Protein AF-A0A496XET2-F1 (afdb_monomer_lite)

Foldseek 3Di:
DDDDPVVVLVVLLVVLVVVVDPQQLCLQVVQQVFWADPVDLVHGDDCVVNVVLSVVSRDPDPDDDDDDDPPSCVVLSVLSSVLSVLLNDPEFEEEEEDAAQVVQLCCCVSRNVNGQVSGPSSVVQWDPVQDHSQWTGGPNYIYGGFHQPDPCRLPPAAGCYYHYPPVVNHDPVSVVSNVVSDD

Radius of gyration: 16.08 Å; chains: 1; bounding box: 37×37×55 Å

Secondary structure (DSSP, 8-state):
----HHHHHHHHHHHHHHT----GGGHHHHHHHH-B-SS-TTSBP--TT-TTHHHHHH---S-------TTSSHHHHHHHHHHHHHHH-SS-EEEEEES-HHHHHHHIIIIIHHHHHH-HHHHHHB-TTT--SSEEEETTEEEEEEETTSTT-S-SS-BSEEEE-SGGGS-HHHHHHHHTTB-

Sequence (183 aa):
MSIHRSHRNYLDRIATQASNVFDLRQIPKWLERNTKNPMDPDQKWNFKGHEYQREILADMSDEVVAQKCSQVGASELWIRLILAMLALSKSMTAIYVLPTSGFARKFSKARIDPVITQSHLLSDLINKDVDSSELKQLGNNFLYIAGSYGQNAAISVPANALFQDEVDFCNQTTLTTFNSRLG

Structure (mmCIF, N/CA/C/O backbone):
data_AF-A0A496XET2-F1
#
_entry.id   AF-A0A496XET2-F1
#
loop_
_atom_site.group_PDB
_atom_site.id
_atom_site.type_symbol
_atom_site.label_atom_id
_atom_site.label_alt_id
_atom_site.label_comp_id
_atom_site.label_asym_id
_atom_site.label_entity_id
_atom_site.label_seq_id
_atom_site.pdbx_PDB_ins_code
_atom_site.Cartn_x
_atom_site.Cartn_y
_atom_site.Cartn_z
_atom_site.occupancy
_atom_site.B_iso_or_equiv
_atom_site.auth_seq_id
_atom_site.auth_comp_id
_atom_site.auth_asym_id
_atom_site.auth_atom_id
_atom_site.pdbx_PDB_model_num
ATOM 1 N N . MET A 1 1 ? 6.050 5.655 -35.050 1.00 38.97 1 MET A N 1
ATOM 2 C CA . MET A 1 1 ? 5.587 6.824 -34.267 1.00 38.97 1 MET A CA 1
ATOM 3 C C . MET A 1 1 ? 5.596 6.456 -32.786 1.00 38.97 1 MET A C 1
ATOM 5 O O . MET A 1 1 ? 4.746 5.691 -32.346 1.00 38.97 1 MET A O 1
ATOM 9 N N . SER A 1 2 ? 6.622 6.881 -32.042 1.00 42.72 2 SER A N 1
ATOM 10 C CA . SER A 1 2 ? 6.746 6.574 -30.610 1.00 42.72 2 SER A CA 1
ATOM 11 C C . SER A 1 2 ? 5.856 7.530 -29.823 1.00 42.72 2 SER A C 1
ATOM 13 O O . SER A 1 2 ? 6.175 8.707 -29.685 1.00 42.72 2 SER A O 1
ATOM 15 N N . ILE A 1 3 ? 4.702 7.050 -29.362 1.00 49.88 3 ILE A N 1
ATOM 16 C CA . ILE A 1 3 ? 3.868 7.804 -28.425 1.00 49.88 3 ILE A CA 1
ATOM 17 C C . ILE A 1 3 ? 4.683 7.956 -27.135 1.00 49.88 3 ILE A C 1
ATOM 19 O O . ILE A 1 3 ? 5.062 6.954 -26.526 1.00 49.88 3 ILE A O 1
ATOM 23 N N . HIS A 1 4 ? 4.967 9.201 -26.746 1.00 60.88 4 HIS A N 1
ATOM 24 C CA . HIS A 1 4 ? 5.665 9.540 -25.506 1.00 60.88 4 HIS A CA 1
ATOM 25 C C . HIS A 1 4 ? 5.019 8.808 -24.313 1.00 60.88 4 HIS A C 1
ATOM 27 O O . HIS A 1 4 ? 3.794 8.745 -24.206 1.00 60.88 4 HIS A O 1
ATOM 33 N N . ARG A 1 5 ? 5.834 8.213 -23.433 1.00 56.66 5 ARG A N 1
ATOM 34 C CA . ARG A 1 5 ? 5.400 7.248 -22.398 1.00 56.66 5 ARG A CA 1
ATOM 35 C C . ARG A 1 5 ? 4.307 7.801 -21.469 1.00 56.66 5 ARG A C 1
ATOM 37 O O . ARG A 1 5 ? 3.409 7.057 -21.088 1.00 56.66 5 ARG A O 1
ATOM 44 N N . SER A 1 6 ? 4.340 9.106 -21.191 1.00 56.25 6 SER A N 1
ATOM 45 C CA . SER A 1 6 ? 3.313 9.823 -20.420 1.00 56.25 6 SER A CA 1
ATOM 46 C C . SER A 1 6 ? 1.925 9.779 -21.073 1.00 56.25 6 SER A C 1
ATOM 48 O O . SER A 1 6 ? 0.934 9.530 -20.391 1.00 56.25 6 SER A O 1
ATOM 50 N N . HIS A 1 7 ? 1.840 9.935 -22.398 1.00 60.91 7 HIS A N 1
ATOM 51 C CA . HIS A 1 7 ? 0.570 9.890 -23.125 1.00 60.91 7 HIS A CA 1
ATOM 52 C C . HIS A 1 7 ? -0.047 8.489 -23.112 1.00 60.91 7 HIS A C 1
ATOM 54 O O . HIS A 1 7 ? -1.263 8.362 -23.054 1.00 60.91 7 HIS A O 1
ATOM 60 N N . ARG A 1 8 ? 0.765 7.424 -23.106 1.00 65.00 8 ARG A N 1
ATOM 61 C CA . ARG A 1 8 ? 0.248 6.047 -23.008 1.00 65.00 8 ARG A CA 1
ATOM 62 C C . ARG A 1 8 ? -0.352 5.738 -21.643 1.00 65.00 8 ARG A C 1
ATOM 64 O O . ARG A 1 8 ? -1.435 5.178 -21.597 1.00 65.00 8 ARG A O 1
ATOM 71 N N . ASN A 1 9 ? 0.298 6.151 -20.558 1.00 66.25 9 ASN A N 1
ATOM 72 C CA . ASN A 1 9 ? -0.234 5.948 -19.206 1.00 66.25 9 ASN A CA 1
ATOM 73 C C . ASN A 1 9 ? -1.577 6.669 -19.014 1.00 66.25 9 ASN A C 1
ATOM 75 O O . ASN A 1 9 ? -2.497 6.135 -18.401 1.00 66.25 9 ASN A O 1
ATOM 79 N N . TYR A 1 10 ? -1.700 7.869 -19.586 1.00 67.19 10 TYR A N 1
ATOM 80 C CA . TYR A 1 10 ? -2.959 8.606 -19.621 1.00 67.19 10 TYR A CA 1
ATOM 81 C C . TYR A 1 10 ? -4.043 7.866 -20.421 1.00 67.19 10 TYR A C 1
ATOM 83 O O . TYR A 1 10 ? -5.171 7.748 -19.949 1.00 67.19 10 TYR A O 1
ATOM 91 N N . LEU A 1 11 ? -3.699 7.313 -21.591 1.00 71.12 11 LEU A N 1
ATOM 92 C CA . LEU A 1 11 ? -4.624 6.522 -22.410 1.00 71.12 11 LEU A CA 1
ATOM 93 C C . LEU A 1 11 ? -5.040 5.208 -21.739 1.00 71.12 11 LEU A C 1
ATOM 95 O O . LEU A 1 11 ? -6.218 4.881 -21.791 1.00 71.12 11 LEU A O 1
ATOM 99 N N . ASP A 1 12 ? -4.128 4.492 -21.077 1.00 67.50 12 ASP A N 1
ATOM 100 C CA . ASP A 1 12 ? -4.449 3.273 -20.317 1.00 67.50 12 ASP A CA 1
ATOM 101 C C . ASP A 1 12 ? -5.425 3.591 -19.173 1.00 67.50 12 ASP A C 1
ATOM 103 O O . ASP A 1 12 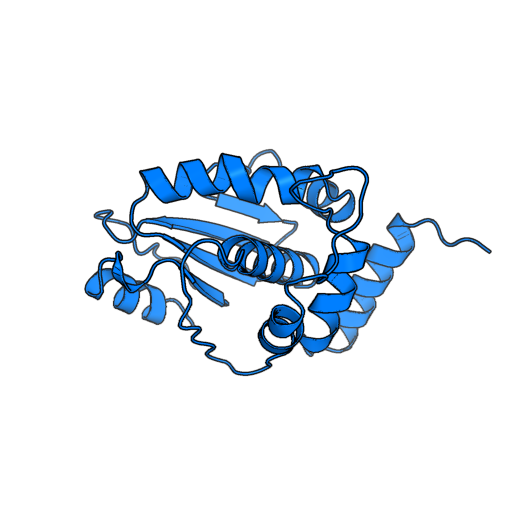? -6.389 2.855 -18.940 1.00 67.50 12 ASP A O 1
ATOM 107 N N . ARG A 1 13 ? -5.232 4.739 -18.505 1.00 68.56 13 ARG A N 1
ATOM 108 C CA . ARG A 1 13 ? -6.171 5.232 -17.493 1.00 68.56 13 ARG A CA 1
ATOM 109 C C . ARG A 1 13 ? -7.531 5.547 -18.109 1.00 68.56 13 ARG A C 1
ATOM 111 O O . ARG A 1 13 ? -8.535 5.099 -17.574 1.00 68.56 13 ARG A O 1
ATOM 118 N N . ILE A 1 14 ? -7.581 6.270 -19.233 1.00 70.44 14 ILE A N 1
ATOM 119 C CA . ILE A 1 14 ? -8.843 6.572 -19.931 1.00 70.44 14 ILE A CA 1
ATOM 120 C C . ILE A 1 14 ? -9.534 5.295 -20.406 1.00 70.44 14 ILE A C 1
ATOM 122 O O . ILE A 1 14 ? -10.742 5.184 -20.245 1.00 70.44 14 ILE A O 1
ATOM 126 N N . ALA A 1 15 ? -8.802 4.336 -20.969 1.00 65.06 15 ALA A N 1
ATOM 127 C CA . ALA A 1 15 ? -9.360 3.083 -21.464 1.00 65.06 15 ALA A CA 1
ATOM 128 C C . ALA A 1 15 ? -9.985 2.271 -20.322 1.00 65.06 15 ALA A C 1
ATOM 130 O O . ALA A 1 15 ? -11.132 1.847 -20.438 1.00 65.06 15 ALA A O 1
ATOM 131 N N . THR A 1 16 ? -9.276 2.154 -19.195 1.00 62.88 16 THR A N 1
ATOM 132 C CA . THR A 1 16 ? -9.792 1.507 -17.976 1.00 62.88 16 THR A CA 1
ATOM 133 C C . THR A 1 16 ? -11.000 2.262 -17.407 1.00 62.88 16 THR A C 1
ATOM 135 O O . THR A 1 16 ? -11.973 1.658 -16.962 1.00 62.88 16 THR A O 1
ATOM 138 N N . GLN A 1 17 ? -10.973 3.598 -17.457 1.00 63.41 17 GLN A N 1
ATOM 139 C CA . GLN A 1 17 ? -12.081 4.450 -17.016 1.00 63.41 17 GLN A CA 1
ATOM 140 C C . GLN A 1 17 ? -13.304 4.350 -17.937 1.00 63.41 17 GLN A C 1
ATOM 142 O O . GLN A 1 17 ? -14.429 4.415 -17.456 1.00 63.41 17 GLN A O 1
ATOM 147 N N . ALA A 1 18 ? -13.101 4.179 -19.242 1.00 54.50 18 ALA A N 1
ATOM 148 C CA . ALA A 1 18 ? -14.169 4.044 -20.226 1.00 54.50 18 ALA A CA 1
ATOM 149 C C . ALA A 1 18 ? -14.857 2.674 -20.149 1.00 54.50 18 ALA A C 1
ATOM 151 O O . ALA A 1 18 ? -16.046 2.576 -20.443 1.00 54.50 18 ALA A O 1
ATOM 152 N N . SER A 1 19 ? -14.140 1.624 -19.731 1.00 53.69 19 SER A N 1
ATOM 153 C CA . SER A 1 19 ? -14.709 0.282 -19.587 1.00 53.69 19 SER A CA 1
ATOM 154 C C . SER A 1 19 ? -15.555 0.090 -18.326 1.00 53.69 19 SER A C 1
ATOM 156 O O . SER A 1 19 ? -16.224 -0.933 -18.235 1.00 53.69 19 SER A O 1
ATOM 158 N N . ASN A 1 20 ? -15.541 1.024 -17.363 1.00 50.69 20 ASN A N 1
ATOM 159 C CA . ASN A 1 20 ? -16.254 0.975 -16.067 1.00 50.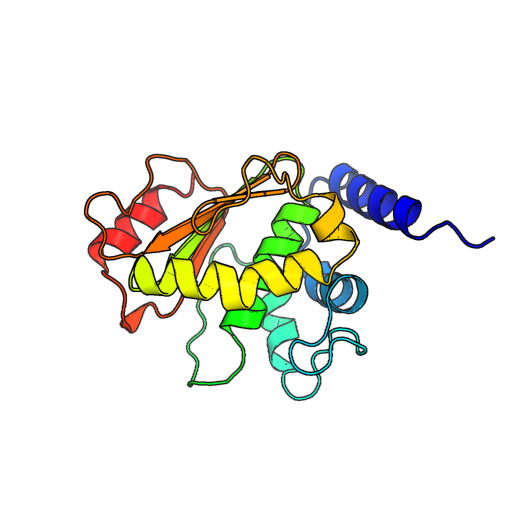69 20 ASN A CA 1
ATOM 160 C C . ASN A 1 20 ? -16.023 -0.279 -15.189 1.00 50.69 20 ASN A C 1
ATOM 162 O O . ASN A 1 20 ? -16.484 -0.311 -14.053 1.00 50.69 20 ASN A O 1
ATOM 166 N N . VAL A 1 21 ? -15.292 -1.286 -15.669 1.00 56.28 21 VAL A N 1
ATOM 167 C CA . VAL A 1 21 ? -14.907 -2.490 -14.931 1.00 56.28 21 VAL A CA 1
ATOM 168 C C . VAL A 1 21 ? -13.447 -2.355 -14.520 1.00 56.28 21 VAL A C 1
ATOM 170 O O . VAL A 1 21 ? -12.557 -2.258 -15.370 1.00 56.28 21 VAL A O 1
ATOM 173 N N . PHE A 1 22 ? -13.201 -2.354 -13.211 1.00 67.69 22 PHE A N 1
ATOM 174 C CA . PHE A 1 22 ? -11.856 -2.442 -12.663 1.00 67.69 22 PHE A CA 1
ATOM 175 C C . PHE A 1 22 ? -11.336 -3.876 -12.838 1.00 67.69 22 PHE A C 1
ATOM 177 O O . PHE A 1 22 ? -11.593 -4.743 -12.013 1.00 67.69 22 PHE A O 1
ATOM 184 N N . ASP A 1 23 ? -10.669 -4.160 -13.957 1.00 78.62 23 ASP A N 1
ATOM 185 C CA . ASP A 1 23 ? -10.186 -5.513 -14.257 1.00 78.62 23 ASP A CA 1
ATOM 186 C C . ASP A 1 23 ? -8.845 -5.791 -13.554 1.00 78.62 23 ASP A C 1
ATOM 188 O O . ASP A 1 23 ? -7.806 -5.288 -13.988 1.00 78.62 23 ASP A O 1
ATOM 192 N N . LEU A 1 24 ? -8.845 -6.603 -12.490 1.00 79.38 24 LEU A N 1
ATOM 193 C CA . LEU A 1 24 ? -7.628 -6.984 -11.752 1.00 79.38 24 LEU A CA 1
ATOM 194 C C . LEU A 1 24 ? -6.681 -7.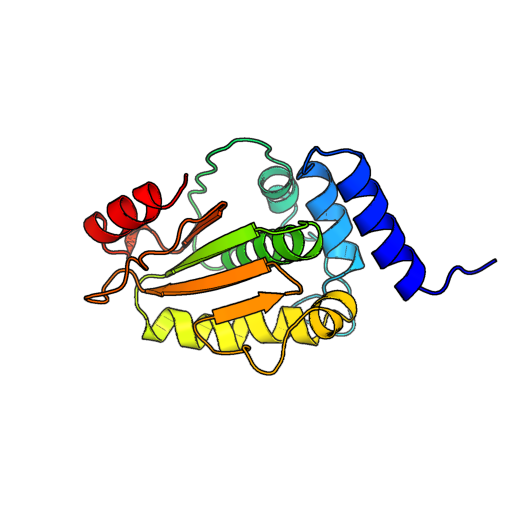855 -12.585 1.00 79.38 24 LEU A C 1
ATOM 196 O O . LEU A 1 24 ? -5.465 -7.821 -12.388 1.00 79.38 24 LEU A O 1
ATOM 200 N N . ARG A 1 25 ? -7.176 -8.547 -13.618 1.00 83.62 25 ARG A N 1
ATOM 201 C CA . ARG A 1 25 ? -6.360 -9.442 -14.463 1.00 83.62 25 ARG A CA 1
ATOM 202 C C . ARG A 1 25 ? -5.271 -8.697 -15.240 1.00 83.62 25 ARG A C 1
ATOM 204 O O . ARG A 1 25 ? -4.303 -9.308 -15.701 1.00 83.62 25 ARG A O 1
ATOM 211 N N . GLN A 1 26 ? -5.396 -7.377 -15.392 1.00 85.56 26 GLN A N 1
ATOM 212 C CA . GLN A 1 26 ? -4.373 -6.547 -16.035 1.00 85.56 26 GLN A CA 1
ATOM 213 C C . GLN A 1 26 ? -3.250 -6.107 -15.082 1.00 85.56 26 GLN A C 1
ATOM 215 O O . GLN A 1 26 ? -2.195 -5.668 -15.552 1.00 85.56 26 GLN A O 1
ATOM 220 N N . ILE A 1 27 ? -3.434 -6.256 -13.765 1.00 90.69 27 ILE A N 1
ATOM 221 C CA . ILE A 1 27 ? -2.491 -5.780 -12.746 1.00 90.69 27 ILE A CA 1
ATOM 222 C C . ILE A 1 27 ? -1.111 -6.425 -12.868 1.00 90.69 27 ILE A C 1
ATOM 224 O O . ILE A 1 27 ? -0.139 -5.668 -12.867 1.00 90.69 27 ILE A O 1
ATOM 228 N N . PRO A 1 28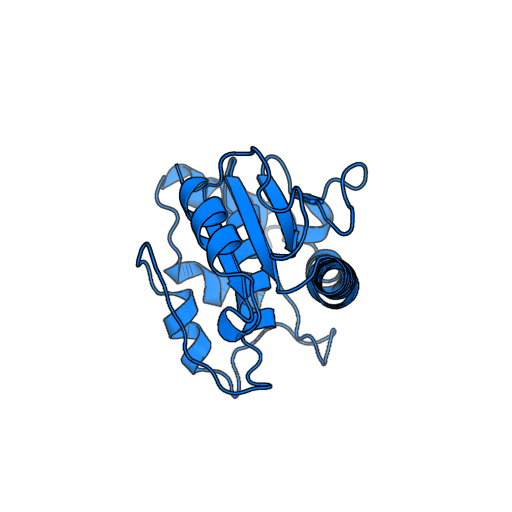 ? -0.952 -7.750 -13.072 1.00 92.19 28 PRO A N 1
ATOM 229 C CA . PRO A 1 28 ? 0.377 -8.337 -13.242 1.00 92.19 28 PRO A CA 1
ATOM 230 C C . PRO A 1 28 ? 1.190 -7.653 -14.352 1.00 92.19 28 PRO A C 1
ATOM 232 O O . PRO A 1 28 ? 2.332 -7.250 -14.134 1.00 92.19 28 PRO A O 1
ATOM 235 N N . LYS A 1 29 ? 0.566 -7.421 -15.518 1.00 91.50 29 LYS A N 1
ATOM 236 C CA . LYS A 1 29 ? 1.203 -6.715 -16.644 1.00 91.50 29 LYS A CA 1
ATOM 237 C C . LYS A 1 29 ? 1.460 -5.244 -16.323 1.00 91.50 29 LYS A C 1
ATOM 239 O O . LYS A 1 29 ? 2.453 -4.680 -16.782 1.00 91.50 29 LYS A O 1
ATOM 244 N N . TRP A 1 30 ? 0.559 -4.603 -15.582 1.00 92.31 30 TRP A N 1
ATOM 245 C CA . TRP A 1 30 ? 0.732 -3.220 -15.147 1.00 92.31 30 TRP A CA 1
ATOM 246 C C . TRP A 1 30 ? 1.952 -3.082 -14.224 1.00 92.31 30 TRP A C 1
ATOM 248 O O . TRP A 1 30 ? 2.756 -2.168 -14.422 1.00 92.31 30 TRP A O 1
ATOM 258 N N . LEU A 1 31 ? 2.147 -4.017 -13.288 1.00 94.12 31 LEU A N 1
ATOM 259 C CA . LEU A 1 31 ? 3.277 -4.018 -12.356 1.00 94.12 31 LEU A CA 1
ATOM 260 C C . LEU A 1 31 ? 4.620 -4.160 -13.069 1.00 94.12 31 LEU A C 1
ATOM 262 O O . LEU A 1 31 ? 5.515 -3.353 -12.819 1.00 94.12 31 LEU A O 1
ATOM 266 N N . GLU A 1 32 ? 4.740 -5.105 -14.004 1.00 93.81 32 GLU A N 1
ATOM 267 C CA . GLU A 1 32 ? 5.959 -5.303 -14.810 1.00 93.81 32 GLU A CA 1
ATOM 268 C C . GLU A 1 32 ? 6.349 -4.054 -15.621 1.00 93.81 32 GLU A C 1
ATOM 270 O O . GLU A 1 32 ? 7.516 -3.830 -15.949 1.00 93.81 32 GLU A O 1
ATOM 275 N N . ARG A 1 33 ? 5.368 -3.214 -15.972 1.00 92.06 33 ARG A N 1
ATOM 276 C CA . ARG A 1 33 ? 5.581 -2.006 -16.783 1.00 92.06 33 ARG A CA 1
ATOM 277 C C . ARG A 1 33 ? 5.905 -0.771 -15.954 1.00 92.06 33 ARG A C 1
ATOM 279 O O . ARG A 1 33 ? 6.702 0.055 -16.414 1.00 92.06 33 ARG A O 1
ATOM 286 N N . ASN A 1 34 ? 5.253 -0.637 -14.801 1.00 93.56 34 ASN A N 1
ATOM 287 C CA . ASN A 1 34 ? 5.206 0.603 -14.029 1.00 93.56 34 ASN A CA 1
ATOM 288 C C . ASN A 1 34 ? 5.983 0.543 -12.716 1.00 93.56 34 ASN A C 1
ATOM 290 O O . ASN A 1 34 ? 6.209 1.594 -12.125 1.00 93.56 34 ASN A O 1
ATOM 294 N N . THR A 1 35 ? 6.419 -0.634 -12.268 1.00 94.69 35 THR A N 1
ATOM 295 C CA . THR A 1 35 ? 7.172 -0.787 -11.017 1.00 94.69 35 THR A CA 1
ATOM 296 C C . THR A 1 35 ? 8.517 -1.469 -11.255 1.00 94.69 35 THR A C 1
ATOM 298 O O . THR A 1 35 ? 8.762 -2.075 -12.305 1.00 94.69 35 THR A O 1
ATOM 301 N N . LYS A 1 36 ? 9.421 -1.323 -10.287 1.00 94.25 36 LYS A N 1
ATOM 302 C CA . LYS A 1 36 ? 10.789 -1.836 -10.356 1.00 94.25 36 LYS A CA 1
ATOM 303 C C . LYS A 1 36 ? 11.023 -2.964 -9.356 1.00 94.25 36 LYS A C 1
ATOM 305 O O . LYS A 1 36 ? 10.232 -3.156 -8.422 1.00 94.25 36 LYS A O 1
ATOM 310 N N . ASN A 1 37 ? 12.087 -3.727 -9.591 1.00 90.38 37 ASN A N 1
ATOM 311 C CA . ASN A 1 37 ? 12.515 -4.770 -8.675 1.00 90.38 37 ASN A CA 1
ATOM 312 C C . ASN A 1 37 ? 13.034 -4.121 -7.371 1.00 90.38 37 ASN A C 1
ATOM 314 O O . ASN A 1 37 ? 13.830 -3.186 -7.437 1.00 90.38 37 ASN A O 1
ATOM 318 N N . PRO A 1 38 ? 12.586 -4.582 -6.188 1.00 85.69 38 PRO A N 1
ATOM 319 C CA . PRO A 1 38 ? 12.998 -3.997 -4.910 1.00 85.69 38 PRO A CA 1
ATOM 320 C C . PRO A 1 38 ? 14.490 -4.183 -4.597 1.00 85.69 38 PRO A C 1
ATOM 322 O O . PRO A 1 38 ? 15.058 -3.372 -3.873 1.00 85.69 38 PRO A O 1
ATOM 325 N N . MET A 1 39 ? 15.117 -5.236 -5.127 1.00 86.19 39 MET A N 1
ATOM 326 C CA . MET A 1 39 ? 16.531 -5.558 -4.907 1.00 86.19 39 MET A CA 1
ATOM 327 C C . MET A 1 39 ? 17.449 -4.943 -5.968 1.00 86.19 39 MET A C 1
ATOM 329 O O . MET A 1 39 ? 18.625 -4.723 -5.700 1.00 86.19 39 MET A O 1
ATOM 333 N N . ASP A 1 40 ? 16.918 -4.673 -7.162 1.00 88.81 40 ASP A N 1
ATOM 334 C CA . ASP A 1 40 ? 17.658 -4.090 -8.281 1.00 88.81 40 ASP A CA 1
ATOM 335 C C . ASP A 1 40 ? 16.814 -2.994 -8.962 1.00 88.81 40 ASP A C 1
ATOM 337 O O . ASP A 1 40 ? 15.984 -3.291 -9.829 1.00 88.81 40 ASP A O 1
ATOM 341 N N . PRO A 1 41 ? 17.012 -1.715 -8.592 1.00 84.06 41 PRO A N 1
ATOM 342 C CA . PRO A 1 41 ? 16.267 -0.591 -9.157 1.00 84.06 41 PRO A CA 1
ATOM 343 C C . PRO A 1 41 ? 16.520 -0.325 -10.648 1.00 84.06 41 PRO A C 1
ATOM 345 O O . PRO A 1 41 ? 15.828 0.521 -11.227 1.00 84.06 41 PRO A O 1
ATOM 348 N N . ASP A 1 42 ? 17.482 -0.988 -11.290 1.00 88.50 42 ASP A N 1
ATOM 349 C CA . ASP A 1 42 ? 17.681 -0.891 -12.740 1.00 88.50 42 ASP A CA 1
ATOM 350 C C . ASP A 1 42 ? 16.830 -1.919 -13.493 1.00 88.50 42 ASP A C 1
ATOM 352 O O . ASP A 1 42 ? 16.491 -1.731 -14.668 1.00 88.50 42 ASP A O 1
ATOM 356 N N . GLN A 1 43 ? 16.376 -2.961 -12.795 1.00 91.69 43 GLN A N 1
ATOM 357 C CA . GLN A 1 43 ? 15.484 -3.970 -13.340 1.00 91.69 43 GLN A CA 1
ATOM 358 C C . GLN A 1 43 ? 14.008 -3.634 -13.113 1.00 91.69 43 GLN A C 1
ATOM 360 O O . GLN A 1 43 ? 13.567 -3.130 -12.076 1.00 91.69 43 GLN A O 1
ATOM 365 N N . LYS A 1 44 ? 13.195 -3.971 -14.116 1.00 93.00 44 LYS A N 1
ATOM 366 C CA . LYS A 1 44 ? 11.737 -3.934 -13.988 1.00 93.00 44 LYS A CA 1
ATOM 367 C C . LYS A 1 44 ? 11.258 -5.040 -13.058 1.00 93.00 44 LYS A C 1
ATOM 369 O O . LYS A 1 44 ? 11.883 -6.099 -12.963 1.00 93.00 44 LYS A O 1
ATOM 374 N N . TRP A 1 45 ? 10.112 -4.800 -12.426 1.00 93.31 45 TRP A N 1
ATOM 375 C CA . TRP A 1 45 ? 9.407 -5.855 -11.714 1.00 93.31 45 TRP A CA 1
ATOM 376 C C . TRP A 1 45 ? 9.156 -7.050 -12.639 1.00 93.31 45 TRP A C 1
ATOM 378 O O . TRP A 1 45 ? 8.796 -6.883 -13.805 1.00 93.31 45 TRP A O 1
ATOM 388 N N . ASN A 1 46 ? 9.356 -8.248 -12.109 1.00 92.44 46 ASN A N 1
ATOM 389 C CA . ASN A 1 46 ? 8.989 -9.503 -12.742 1.00 92.44 46 ASN A CA 1
ATOM 390 C C . ASN A 1 46 ? 8.684 -10.530 -11.648 1.00 92.44 46 ASN A C 1
ATOM 392 O O . ASN A 1 46 ? 9.095 -10.365 -10.501 1.00 92.44 46 ASN A O 1
ATOM 396 N N . PHE A 1 47 ? 7.970 -11.589 -12.013 1.00 92.12 47 PHE A N 1
ATOM 397 C CA . PHE A 1 47 ? 7.515 -12.620 -11.078 1.00 92.12 47 PHE A CA 1
ATOM 398 C C . PHE A 1 47 ? 8.454 -13.828 -11.001 1.00 92.12 47 PHE A C 1
ATOM 400 O O . PHE A 1 47 ? 8.032 -14.899 -10.573 1.00 92.12 47 PHE A O 1
ATOM 407 N N . LYS A 1 48 ? 9.712 -13.698 -11.442 1.00 90.75 48 LYS A N 1
ATOM 408 C CA . LYS A 1 48 ? 10.652 -14.824 -11.445 1.00 90.75 48 LYS A CA 1
ATOM 409 C C . LYS A 1 48 ? 10.896 -15.311 -10.011 1.00 90.75 48 LYS A C 1
ATOM 411 O O . LYS A 1 48 ? 11.279 -14.525 -9.142 1.00 90.75 48 LYS A O 1
ATOM 416 N N . GLY A 1 49 ? 10.680 -16.604 -9.775 1.00 87.81 49 GLY A N 1
ATOM 417 C CA . GLY A 1 49 ? 10.766 -17.230 -8.450 1.00 87.81 49 GLY A CA 1
ATOM 418 C C . GLY A 1 49 ? 9.571 -16.945 -7.531 1.00 87.81 49 GLY A C 1
ATOM 419 O O . GLY A 1 49 ? 9.594 -17.346 -6.371 1.00 87.81 49 GLY A O 1
ATOM 420 N N . HIS A 1 50 ? 8.552 -16.243 -8.031 1.00 91.12 50 HIS A N 1
ATOM 421 C CA . HIS A 1 50 ? 7.318 -15.898 -7.324 1.00 91.12 50 HIS A CA 1
ATOM 422 C C . HIS A 1 50 ? 6.105 -15.989 -8.267 1.00 91.12 50 HIS A C 1
ATOM 424 O O . HIS A 1 50 ? 5.167 -15.196 -8.187 1.00 91.12 50 HIS A O 1
ATOM 430 N N . GLU A 1 51 ? 6.120 -16.941 -9.199 1.00 92.69 51 GLU A N 1
ATOM 431 C CA . GLU A 1 51 ? 5.161 -17.034 -10.304 1.00 92.69 51 GLU A CA 1
ATOM 432 C C . GLU A 1 51 ? 3.715 -17.198 -9.811 1.00 92.69 51 GLU A C 1
ATOM 434 O O . GLU A 1 51 ? 2.796 -16.638 -10.412 1.00 92.69 51 GLU A O 1
ATOM 439 N N . TYR A 1 52 ? 3.535 -17.875 -8.671 1.00 89.50 52 TYR A N 1
ATOM 440 C CA . TYR A 1 52 ? 2.249 -18.069 -7.991 1.00 89.50 52 TYR A CA 1
ATOM 441 C C . TYR A 1 52 ? 1.549 -16.745 -7.634 1.00 89.50 52 TYR A C 1
ATOM 443 O O . TYR A 1 52 ? 0.324 -16.675 -7.578 1.00 89.50 52 TYR A O 1
ATOM 451 N N . GLN A 1 53 ? 2.305 -15.656 -7.443 1.00 92.31 53 GLN A N 1
ATOM 452 C CA . GLN A 1 53 ? 1.745 -14.344 -7.111 1.00 92.31 53 GLN A CA 1
ATOM 453 C C . GLN A 1 53 ? 0.895 -13.760 -8.248 1.00 92.31 53 GLN A C 1
ATOM 455 O O . GLN A 1 53 ? 0.055 -12.895 -8.007 1.00 92.31 53 GLN A O 1
ATOM 460 N N . ARG A 1 54 ? 1.092 -14.219 -9.492 1.00 91.88 54 ARG A N 1
ATOM 461 C CA . ARG A 1 54 ? 0.308 -13.752 -10.645 1.00 91.88 54 ARG A CA 1
ATOM 462 C C . ARG A 1 54 ? -1.154 -14.163 -10.543 1.00 91.88 54 ARG A C 1
ATOM 464 O O . ARG A 1 54 ? -2.010 -13.376 -10.926 1.00 91.88 54 ARG A O 1
ATOM 471 N N . GLU A 1 55 ? -1.411 -15.370 -10.051 1.00 89.62 55 GLU A N 1
ATOM 472 C CA . GLU A 1 55 ? -2.767 -15.895 -9.880 1.00 89.62 55 GLU A CA 1
ATOM 473 C C . GLU A 1 55 ? -3.487 -15.130 -8.773 1.00 89.62 55 GLU A C 1
ATOM 475 O O . GLU A 1 55 ? -4.584 -14.637 -8.999 1.00 89.62 55 GLU A O 1
ATOM 480 N N . ILE A 1 56 ? -2.802 -14.896 -7.650 1.00 90.62 56 ILE A N 1
ATOM 481 C CA . ILE A 1 56 ? -3.310 -14.096 -6.528 1.00 90.62 56 ILE A CA 1
ATOM 482 C C . ILE A 1 56 ? -3.697 -12.675 -6.973 1.00 90.62 56 ILE A C 1
ATOM 484 O O . ILE A 1 56 ? -4.748 -12.170 -6.600 1.00 90.62 56 ILE A O 1
ATOM 488 N N . LEU A 1 57 ? -2.861 -12.016 -7.782 1.00 89.81 57 LEU A N 1
ATOM 489 C CA . LEU A 1 57 ? -3.146 -10.666 -8.287 1.00 89.81 57 LEU A CA 1
ATOM 490 C C . LEU A 1 57 ? -4.283 -10.605 -9.311 1.00 89.81 57 LEU A C 1
ATOM 492 O O . LEU A 1 57 ? -4.854 -9.537 -9.514 1.00 89.81 57 LEU A O 1
ATOM 496 N N . ALA A 1 58 ? -4.511 -11.698 -10.037 1.00 86.06 58 ALA A N 1
ATOM 497 C CA . ALA A 1 58 ? -5.519 -11.776 -11.086 1.00 86.06 58 ALA A CA 1
ATOM 498 C C . ALA A 1 58 ? -6.864 -12.312 -10.572 1.00 86.06 58 ALA A C 1
ATOM 500 O O . ALA A 1 58 ? -7.815 -12.375 -11.355 1.00 86.06 58 ALA A O 1
ATOM 501 N N . ASP A 1 59 ? -6.932 -12.696 -9.296 1.00 88.31 59 ASP A N 1
ATOM 502 C CA . ASP A 1 59 ? -8.162 -13.100 -8.631 1.00 88.31 59 ASP A CA 1
ATOM 503 C C . ASP A 1 59 ? -9.122 -11.905 -8.549 1.00 88.31 59 ASP A C 1
ATOM 505 O O . ASP A 1 59 ? -8.741 -10.806 -8.152 1.00 88.31 59 ASP A O 1
ATOM 509 N N . MET A 1 60 ? -10.358 -12.126 -8.992 1.00 84.19 60 MET A N 1
ATOM 510 C CA . MET A 1 60 ? -11.424 -11.122 -9.059 1.00 84.19 60 MET A CA 1
ATOM 511 C C . MET A 1 60 ? -12.413 -11.244 -7.893 1.00 84.19 60 MET A C 1
ATOM 513 O O . MET A 1 60 ? -13.446 -10.580 -7.917 1.00 84.19 60 MET A O 1
ATOM 517 N N . SER A 1 61 ? -12.143 -12.122 -6.925 1.00 89.12 61 SER A N 1
ATOM 518 C CA . SER A 1 61 ? -12.993 -12.327 -5.753 1.00 89.12 61 SER A CA 1
ATOM 519 C C . SER A 1 61 ? -13.021 -11.082 -4.864 1.00 89.12 61 SER A C 1
ATOM 521 O O . SER A 1 61 ? -12.002 -10.415 -4.687 1.00 89.12 61 SER A O 1
ATOM 523 N N . ASP A 1 62 ? -14.181 -10.796 -4.268 1.00 87.88 62 ASP A N 1
ATOM 524 C CA . ASP A 1 62 ? -14.353 -9.653 -3.357 1.00 87.88 62 ASP A CA 1
ATOM 525 C C . ASP A 1 62 ? -13.509 -9.796 -2.077 1.00 87.88 62 ASP A C 1
ATOM 527 O O . ASP A 1 62 ? -13.079 -8.804 -1.489 1.00 87.88 62 ASP A O 1
ATOM 531 N N . GLU A 1 63 ? -13.239 -11.038 -1.664 1.00 91.44 63 GLU A N 1
ATOM 532 C CA . GLU A 1 63 ? -12.376 -11.378 -0.537 1.00 91.44 63 GLU A CA 1
ATOM 533 C C . GLU A 1 63 ? -11.325 -12.404 -0.972 1.00 91.44 63 GLU A C 1
ATOM 535 O O . GLU A 1 63 ? -11.647 -13.467 -1.504 1.00 91.44 63 GLU A O 1
ATOM 540 N N . VAL A 1 64 ? -10.054 -12.087 -0.717 1.00 91.88 64 VAL A N 1
ATOM 541 C CA . VAL A 1 64 ? -8.916 -12.972 -0.982 1.00 91.88 64 VAL A CA 1
ATOM 542 C C . VAL A 1 64 ? -8.130 -13.144 0.310 1.00 91.88 64 VAL A C 1
ATOM 544 O O . VAL A 1 64 ? -7.592 -12.183 0.860 1.00 91.88 64 VAL A O 1
ATOM 547 N N . VAL A 1 65 ? -8.029 -14.387 0.777 1.00 92.31 65 VAL A N 1
ATOM 548 C CA . VAL A 1 65 ? -7.285 -14.748 1.989 1.00 92.31 65 VAL A CA 1
ATOM 549 C C . VAL A 1 65 ? -6.102 -15.627 1.603 1.00 92.31 65 VAL A C 1
ATOM 551 O O . VAL A 1 65 ? -6.270 -16.683 0.998 1.00 92.31 65 VAL A O 1
ATOM 554 N N . ALA A 1 66 ? -4.893 -15.204 1.973 1.00 90.62 66 ALA A N 1
ATOM 555 C CA . ALA A 1 66 ? -3.667 -15.936 1.674 1.00 90.62 66 ALA A CA 1
ATOM 556 C C . ALA A 1 66 ? -2.953 -16.366 2.961 1.00 90.62 66 ALA A C 1
ATOM 558 O O . ALA A 1 66 ? -2.383 -15.538 3.675 1.00 90.62 66 ALA A O 1
ATOM 559 N N . GLN A 1 67 ? -2.920 -17.675 3.221 1.00 91.31 67 GLN A N 1
ATOM 560 C CA . GLN A 1 67 ? -2.053 -18.246 4.247 1.00 91.31 67 GLN A CA 1
ATOM 561 C C . GLN A 1 67 ? -0.640 -18.413 3.678 1.00 91.31 67 GLN A C 1
ATOM 563 O O . GLN A 1 67 ? -0.437 -19.078 2.662 1.00 91.31 67 GLN A O 1
ATOM 568 N N . LYS A 1 68 ? 0.346 -17.790 4.324 1.00 86.69 68 LYS A N 1
ATOM 569 C CA . LYS A 1 68 ? 1.717 -17.675 3.810 1.00 86.69 68 LYS A CA 1
ATOM 570 C C . LYS A 1 68 ? 2.754 -18.035 4.868 1.00 86.69 68 LYS A C 1
ATOM 572 O O . LYS A 1 68 ? 2.558 -17.763 6.049 1.00 86.69 68 LYS A O 1
ATOM 577 N N . CYS A 1 69 ? 3.894 -18.574 4.441 1.00 88.44 69 CYS A N 1
ATOM 578 C CA . CYS A 1 69 ? 5.096 -18.599 5.273 1.00 88.44 69 CYS A CA 1
ATOM 579 C C . CYS A 1 69 ? 5.818 -17.236 5.240 1.00 88.44 69 CYS A C 1
ATOM 581 O O . CYS A 1 69 ? 5.446 -16.318 4.501 1.00 88.44 69 CYS A O 1
ATOM 583 N N . SER A 1 70 ? 6.835 -17.068 6.085 1.00 85.88 70 SER A N 1
ATOM 584 C CA . SER A 1 70 ? 7.612 -15.830 6.149 1.00 85.88 70 SER A CA 1
ATOM 585 C C . SER A 1 70 ? 8.498 -15.644 4.908 1.00 85.88 70 SER A C 1
ATOM 587 O O . SER A 1 70 ? 8.851 -16.595 4.221 1.00 85.88 70 SER A O 1
ATOM 589 N N . GLN A 1 71 ? 8.866 -14.390 4.620 1.00 83.19 71 GLN A N 1
ATOM 590 C CA . GLN A 1 71 ? 9.837 -14.019 3.574 1.00 83.19 71 GLN A CA 1
ATOM 591 C C . GLN A 1 71 ? 9.470 -14.379 2.120 1.00 83.19 71 GLN A C 1
ATOM 593 O O . GLN A 1 71 ? 10.320 -14.313 1.242 1.00 83.19 71 GLN A O 1
ATOM 598 N N . VAL A 1 72 ? 8.196 -14.638 1.819 1.00 87.94 72 VAL A N 1
ATOM 599 C CA . VAL A 1 72 ? 7.722 -14.933 0.448 1.00 87.94 72 VAL A CA 1
ATOM 600 C C . VAL A 1 72 ? 7.354 -13.699 -0.389 1.00 87.94 72 VAL A C 1
ATOM 602 O O . VAL A 1 72 ? 6.736 -13.805 -1.443 1.00 87.94 72 VAL A O 1
ATOM 605 N N . GLY A 1 73 ? 7.668 -12.496 0.096 1.00 86.06 73 GLY A N 1
ATOM 606 C CA . GLY A 1 73 ? 7.401 -11.252 -0.635 1.00 86.06 73 GLY A CA 1
ATOM 607 C C . GLY A 1 73 ? 5.926 -10.833 -0.722 1.00 86.06 73 GLY A C 1
ATOM 608 O O . GLY A 1 73 ? 5.616 -9.918 -1.475 1.00 86.06 73 GLY A O 1
ATOM 609 N N . ALA A 1 74 ? 5.018 -11.433 0.054 1.00 88.81 74 ALA A N 1
ATOM 610 C CA . ALA A 1 74 ? 3.584 -11.122 -0.010 1.00 88.81 74 ALA A CA 1
ATOM 611 C C . ALA A 1 74 ? 3.254 -9.645 0.279 1.00 88.81 74 ALA A C 1
ATOM 613 O O . ALA A 1 74 ? 2.515 -9.027 -0.476 1.00 88.81 74 ALA A O 1
ATOM 614 N N . SER A 1 75 ? 3.856 -9.026 1.299 1.00 89.75 75 SER A N 1
ATOM 615 C CA . SER A 1 75 ? 3.614 -7.602 1.584 1.00 89.75 75 SER A CA 1
ATOM 616 C C . SER A 1 75 ? 4.057 -6.689 0.429 1.00 89.75 75 SER A C 1
ATOM 618 O O . SER A 1 75 ? 3.447 -5.656 0.173 1.00 89.75 75 SER A O 1
ATOM 620 N N . GLU A 1 76 ? 5.099 -7.084 -0.312 1.00 92.12 76 GLU A N 1
ATOM 621 C CA . GLU A 1 76 ? 5.577 -6.363 -1.502 1.00 92.12 76 GLU A CA 1
ATOM 622 C C . GLU A 1 76 ? 4.578 -6.448 -2.664 1.00 92.12 76 GLU A C 1
ATOM 624 O O . GLU A 1 76 ? 4.469 -5.509 -3.459 1.00 92.12 76 GLU A O 1
ATOM 629 N N . LEU A 1 77 ? 3.849 -7.567 -2.737 1.00 93.56 77 LEU A N 1
ATOM 630 C CA . LEU A 1 77 ? 2.767 -7.811 -3.682 1.00 93.56 77 LEU A CA 1
ATOM 631 C C . LEU A 1 77 ? 1.536 -6.968 -3.336 1.00 93.56 77 LEU A C 1
ATOM 633 O O . LEU A 1 77 ? 1.022 -6.266 -4.205 1.00 93.56 77 LEU A O 1
ATOM 637 N N . TRP A 1 78 ? 1.104 -6.981 -2.071 1.00 93.38 78 TRP A N 1
ATOM 638 C CA . TRP A 1 78 ? -0.095 -6.270 -1.614 1.00 93.38 78 TRP A CA 1
ATOM 639 C C . TRP A 1 78 ? -0.001 -4.763 -1.792 1.00 93.38 78 TRP A C 1
ATOM 641 O O . TRP A 1 78 ? -0.915 -4.152 -2.341 1.00 93.38 78 TRP A O 1
ATOM 651 N N . ILE A 1 79 ? 1.126 -4.149 -1.425 1.00 95.00 79 ILE A N 1
ATOM 652 C CA . ILE A 1 79 ? 1.291 -2.705 -1.639 1.00 95.00 79 ILE A CA 1
ATOM 653 C C . ILE A 1 79 ? 1.292 -2.357 -3.129 1.00 95.00 79 ILE A C 1
ATOM 655 O O . ILE A 1 79 ? 0.761 -1.323 -3.522 1.00 95.00 79 ILE A O 1
ATOM 659 N N . ARG A 1 80 ? 1.859 -3.222 -3.977 1.00 95.19 80 ARG A N 1
ATOM 660 C CA . ARG A 1 80 ? 1.888 -3.022 -5.431 1.00 95.19 80 ARG A CA 1
ATOM 661 C C . ARG A 1 80 ? 0.501 -3.146 -6.036 1.00 95.19 80 ARG A C 1
ATOM 663 O O . ARG A 1 80 ? 0.149 -2.318 -6.871 1.00 95.19 80 ARG A O 1
ATOM 670 N N . LEU A 1 81 ? -0.273 -4.130 -5.586 1.00 94.94 81 LEU A N 1
ATOM 671 C CA . LEU A 1 81 ? -1.679 -4.293 -5.935 1.00 94.94 81 LEU A CA 1
ATOM 672 C C . LEU A 1 81 ? -2.459 -3.019 -5.595 1.00 94.94 81 LEU A C 1
ATOM 674 O O . LEU A 1 81 ? -3.049 -2.415 -6.484 1.00 94.94 81 LEU A O 1
ATOM 678 N N . ILE A 1 82 ? -2.361 -2.536 -4.357 1.00 95.38 82 ILE A N 1
ATOM 679 C CA . ILE A 1 82 ? -3.046 -1.316 -3.909 1.00 95.38 82 ILE A CA 1
ATOM 680 C C . ILE A 1 82 ? -2.634 -0.093 -4.723 1.00 95.38 82 ILE A C 1
ATOM 682 O O . ILE A 1 82 ? -3.487 0.673 -5.163 1.00 95.38 82 ILE A O 1
ATOM 686 N N . LEU A 1 83 ? -1.334 0.110 -4.946 1.00 95.75 83 LEU A N 1
ATOM 687 C CA . LEU A 1 83 ? -0.848 1.253 -5.719 1.00 95.75 83 LEU A CA 1
ATOM 688 C C . LEU A 1 83 ? -1.303 1.182 -7.181 1.00 95.75 83 LEU A C 1
ATOM 690 O O . LEU A 1 83 ? -1.659 2.213 -7.749 1.00 95.75 83 LEU A O 1
ATOM 694 N N . ALA A 1 84 ? -1.352 -0.016 -7.773 1.00 94.12 84 ALA A N 1
ATOM 695 C CA . ALA A 1 84 ? -1.935 -0.225 -9.096 1.00 94.12 84 ALA A CA 1
ATOM 696 C C . ALA A 1 84 ? -3.434 0.108 -9.099 1.00 94.12 84 ALA A C 1
ATOM 698 O O . ALA A 1 84 ? -3.900 0.809 -9.998 1.00 94.12 84 ALA A O 1
ATOM 699 N N . MET A 1 85 ? -4.169 -0.320 -8.066 1.00 92.38 85 MET A N 1
ATOM 700 C CA . MET A 1 85 ? -5.582 0.013 -7.888 1.00 92.38 85 MET A CA 1
ATOM 701 C C . MET A 1 85 ? -5.810 1.520 -7.824 1.00 92.38 85 MET A C 1
ATOM 703 O O . MET A 1 85 ? -6.594 2.062 -8.596 1.00 92.38 85 MET A O 1
ATOM 707 N N . LEU A 1 86 ? -5.065 2.224 -6.975 1.00 93.56 86 LEU A N 1
ATOM 708 C CA . LEU A 1 86 ? -5.176 3.676 -6.824 1.00 93.56 86 LEU A CA 1
ATOM 709 C C . LEU A 1 86 ? -4.769 4.427 -8.099 1.00 93.56 86 LEU A C 1
ATOM 711 O O . LEU A 1 86 ? -5.373 5.442 -8.430 1.00 93.56 86 LEU A O 1
ATOM 715 N N . ALA A 1 87 ? -3.768 3.941 -8.834 1.00 91.81 87 ALA A N 1
ATOM 716 C CA . ALA A 1 87 ? -3.315 4.573 -10.072 1.00 91.81 87 ALA A CA 1
ATOM 717 C C . ALA A 1 87 ? -4.322 4.445 -11.228 1.00 91.81 87 ALA A C 1
ATOM 719 O O . ALA A 1 87 ? -4.397 5.329 -12.088 1.00 91.81 87 ALA A O 1
ATOM 720 N N . LEU A 1 88 ? -5.068 3.340 -11.266 1.00 88.88 88 LEU A N 1
ATOM 721 C CA . LEU A 1 88 ? -6.037 3.030 -12.318 1.00 88.88 88 LEU A CA 1
ATOM 722 C C . LEU A 1 88 ? -7.450 3.544 -11.985 1.00 88.88 88 LEU A C 1
ATOM 724 O O . LEU A 1 88 ? -8.217 3.869 -12.894 1.00 88.88 88 LEU A O 1
ATOM 728 N N . SER A 1 89 ? -7.782 3.678 -10.699 1.00 87.94 89 SER A N 1
ATOM 729 C CA . SER A 1 89 ? -9.082 4.156 -10.219 1.00 87.94 89 SER A CA 1
ATOM 730 C C . SER A 1 89 ? -9.288 5.667 -10.381 1.00 87.94 89 SER A C 1
ATOM 732 O O . SER A 1 89 ? -8.356 6.475 -10.328 1.00 87.94 89 SER A O 1
ATOM 734 N N . LYS A 1 90 ? -10.554 6.072 -10.569 1.00 86.06 90 LYS A N 1
ATOM 735 C CA . LYS A 1 90 ? -10.958 7.489 -10.656 1.00 86.06 90 LYS A CA 1
ATOM 736 C C . LYS A 1 90 ? -11.001 8.165 -9.283 1.00 86.06 90 LYS A C 1
ATOM 738 O O . LYS A 1 90 ? -10.552 9.301 -9.154 1.00 86.06 90 LYS A O 1
ATOM 743 N N . SER A 1 91 ? -11.607 7.495 -8.310 1.00 90.19 91 SER A N 1
ATOM 744 C CA . SER A 1 91 ? -11.672 7.902 -6.909 1.00 90.19 91 SER A CA 1
ATOM 745 C C . SER A 1 91 ? -11.926 6.650 -6.081 1.00 90.19 91 SER A C 1
ATOM 747 O O . SER A 1 91 ? -12.879 5.919 -6.343 1.00 90.19 91 SER A O 1
ATOM 749 N N . MET A 1 92 ? -11.020 6.372 -5.154 1.00 91.94 92 MET A N 1
ATOM 750 C CA . MET A 1 92 ? -11.000 5.169 -4.344 1.00 91.94 92 MET A CA 1
ATOM 751 C C . MET A 1 92 ? -10.267 5.476 -3.045 1.00 91.94 92 MET A C 1
ATOM 753 O O . MET A 1 92 ? -9.208 6.111 -3.060 1.00 91.94 92 MET A O 1
ATOM 757 N N . THR A 1 93 ? -10.803 4.979 -1.939 1.00 94.56 93 THR A N 1
ATOM 758 C CA . THR A 1 93 ? -10.116 4.982 -0.650 1.00 94.56 93 THR A CA 1
ATOM 759 C C . THR A 1 93 ? -9.732 3.557 -0.284 1.00 94.56 93 THR A C 1
ATOM 761 O O . THR A 1 93 ? -10.594 2.683 -0.203 1.00 94.56 93 THR A O 1
ATOM 764 N N . ALA A 1 94 ? -8.444 3.322 -0.055 1.00 95.31 94 ALA A N 1
ATOM 765 C CA . ALA A 1 94 ? -7.919 2.050 0.420 1.00 95.31 94 ALA A CA 1
ATOM 766 C C . ALA A 1 94 ? -7.349 2.189 1.838 1.00 95.31 94 ALA A C 1
ATOM 768 O O . ALA A 1 94 ? -6.792 3.231 2.195 1.00 95.31 94 ALA A O 1
ATOM 769 N N . ILE A 1 95 ? -7.454 1.125 2.632 1.00 95.06 95 ILE A N 1
ATOM 770 C CA . ILE A 1 95 ? -6.854 1.036 3.967 1.00 95.06 95 ILE A CA 1
ATOM 771 C C . ILE A 1 95 ? -5.886 -0.150 4.000 1.00 95.06 95 ILE A C 1
ATOM 773 O O . ILE A 1 95 ? -6.262 -1.263 3.645 1.00 95.06 95 ILE A O 1
ATOM 777 N N . TYR A 1 96 ? -4.655 0.085 4.458 1.00 95.38 96 TYR A N 1
ATOM 778 C CA . TYR A 1 96 ? -3.671 -0.947 4.779 1.00 95.38 96 TYR A CA 1
ATOM 779 C C . TYR A 1 96 ? -3.490 -1.038 6.290 1.00 95.38 96 T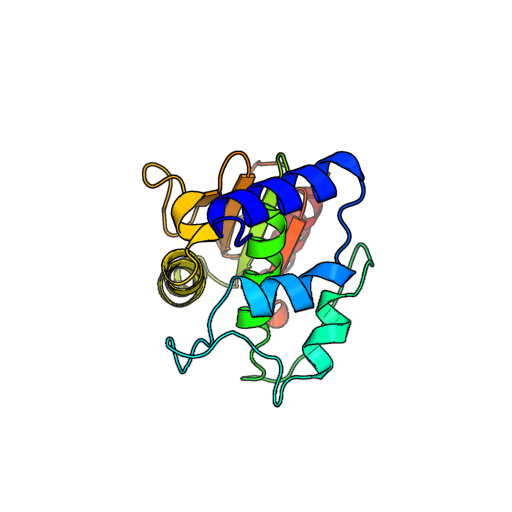YR A C 1
ATOM 781 O O . TYR A 1 96 ? -3.050 -0.078 6.932 1.00 95.38 96 TYR A O 1
ATOM 789 N N . VAL A 1 97 ? -3.819 -2.191 6.857 1.00 94.31 97 VAL A N 1
ATOM 790 C CA . VAL A 1 97 ? -3.742 -2.454 8.290 1.00 94.31 97 VAL A CA 1
ATOM 791 C C . VAL A 1 97 ? -2.575 -3.383 8.575 1.00 94.31 97 VAL A C 1
ATOM 793 O O . VAL A 1 97 ? -2.398 -4.413 7.930 1.00 94.31 97 VAL A O 1
ATOM 796 N N . LEU A 1 98 ? -1.790 -2.998 9.572 1.00 94.44 98 LEU A N 1
ATOM 797 C CA . LEU A 1 98 ? -0.670 -3.755 10.109 1.00 94.44 98 LEU A CA 1
ATOM 798 C C . LEU A 1 98 ? -0.828 -3.941 11.622 1.00 94.44 98 LEU A C 1
ATOM 800 O O . LEU A 1 98 ? -1.658 -3.262 12.234 1.00 94.44 98 LEU A O 1
ATOM 804 N N . PRO A 1 99 ? -0.014 -4.791 12.276 1.00 93.94 99 PRO A N 1
ATOM 805 C CA . PRO A 1 99 ? -0.167 -5.057 13.702 1.00 93.94 99 PRO A CA 1
ATOM 806 C C . PRO A 1 99 ? -0.152 -3.776 14.543 1.00 93.94 99 PRO A C 1
ATOM 808 O O . PRO A 1 99 ? -1.139 -3.461 15.202 1.00 93.94 99 PRO A O 1
ATOM 811 N N . THR A 1 100 ? 0.906 -2.965 14.456 1.00 92.56 100 THR A N 1
ATOM 812 C CA . THR A 1 100 ? 1.056 -1.728 15.248 1.00 92.56 100 THR A CA 1
ATOM 813 C C . THR A 1 100 ? 1.244 -0.497 14.366 1.00 92.56 100 THR A C 1
ATOM 815 O O . THR A 1 100 ? 1.743 -0.593 13.246 1.00 92.56 100 THR A O 1
ATOM 818 N N . SER A 1 101 ? 0.908 0.687 14.887 1.00 90.56 101 SER A N 1
ATOM 819 C CA . SER A 1 101 ? 1.108 1.959 14.174 1.00 90.56 101 SER A CA 1
ATOM 820 C C . SER A 1 101 ? 2.589 2.232 13.898 1.00 90.56 101 SER A C 1
ATOM 822 O O . SER A 1 101 ? 2.950 2.682 12.815 1.00 90.56 101 SER A O 1
ATOM 824 N N . GLY A 1 102 ? 3.471 1.891 14.842 1.00 92.44 102 GLY A N 1
ATOM 825 C CA . GLY A 1 102 ? 4.918 1.983 14.651 1.00 92.44 102 GLY A CA 1
ATOM 826 C C . GLY A 1 102 ? 5.420 1.089 13.513 1.00 92.44 102 GLY A C 1
ATOM 827 O O . GLY A 1 102 ? 6.251 1.529 12.716 1.00 92.44 102 GLY A O 1
ATOM 828 N N . PHE A 1 103 ? 4.896 -0.137 13.399 1.00 91.94 103 PHE A N 1
ATOM 829 C CA . PHE A 1 103 ? 5.210 -1.023 12.277 1.00 91.94 103 PHE A CA 1
ATOM 830 C C . PHE A 1 103 ? 4.671 -0.458 10.960 1.00 91.94 103 PHE A C 1
ATOM 832 O O . PHE A 1 103 ? 5.414 -0.386 9.985 1.00 91.94 103 PHE A O 1
ATOM 839 N N . ALA A 1 104 ? 3.437 0.049 10.963 1.00 93.56 104 ALA A N 1
ATOM 840 C CA . ALA A 1 104 ? 2.800 0.655 9.798 1.00 93.56 104 ALA A CA 1
ATOM 841 C C . ALA A 1 104 ? 3.582 1.862 9.249 1.00 93.56 104 ALA A C 1
ATOM 843 O O . ALA A 1 104 ? 3.893 1.913 8.059 1.00 93.56 104 ALA A O 1
ATOM 844 N N . ARG A 1 105 ? 4.014 2.785 10.120 1.00 94.12 105 ARG A N 1
ATOM 845 C CA . ARG A 1 105 ? 4.822 3.951 9.718 1.00 94.12 105 ARG A CA 1
ATOM 846 C C . ARG A 1 105 ? 6.173 3.550 9.125 1.00 94.12 105 ARG A C 1
ATOM 848 O O . ARG A 1 105 ? 6.583 4.095 8.099 1.00 94.12 105 ARG A O 1
ATOM 855 N N . LYS A 1 106 ? 6.867 2.593 9.757 1.00 95.38 106 LYS A N 1
ATOM 856 C CA . LYS A 1 106 ? 8.142 2.058 9.245 1.00 95.38 106 LYS A CA 1
ATOM 857 C C . LYS A 1 106 ? 7.944 1.385 7.892 1.00 95.38 106 LYS A C 1
ATOM 859 O O . LYS A 1 106 ? 8.722 1.629 6.976 1.00 95.38 106 LYS A O 1
ATOM 864 N N . PHE A 1 107 ? 6.889 0.588 7.761 1.00 95.00 107 PHE A N 1
ATOM 865 C CA . PHE A 1 107 ? 6.542 -0.095 6.525 1.00 95.00 107 PHE A CA 1
ATOM 866 C C . PHE A 1 107 ? 6.224 0.894 5.396 1.00 95.00 107 PHE A C 1
ATOM 868 O O . PHE A 1 107 ? 6.765 0.749 4.302 1.00 95.00 107 PHE A O 1
ATOM 875 N N . SER A 1 108 ? 5.461 1.960 5.671 1.00 96.00 108 SER A N 1
ATOM 876 C CA . SER A 1 108 ? 5.226 3.031 4.696 1.00 96.00 108 SER A CA 1
ATOM 877 C C . SER A 1 108 ? 6.540 3.594 4.165 1.00 96.00 108 SER A C 1
ATOM 879 O O . SER A 1 108 ? 6.766 3.583 2.958 1.00 96.00 108 SER A O 1
ATOM 881 N N . LYS A 1 109 ? 7.431 4.039 5.058 1.00 95.00 109 LYS A N 1
ATOM 882 C CA . LYS A 1 109 ? 8.693 4.676 4.660 1.00 95.00 109 LYS A CA 1
ATOM 883 C C . LYS A 1 109 ? 9.666 3.722 3.974 1.00 95.00 109 LYS A C 1
ATOM 885 O O . LYS A 1 109 ? 10.354 4.126 3.045 1.00 95.00 109 LYS A O 1
ATOM 890 N N . ALA A 1 110 ? 9.726 2.469 4.416 1.00 93.50 110 ALA A N 1
ATOM 891 C CA . ALA A 1 110 ? 10.698 1.506 3.912 1.00 93.50 110 ALA A CA 1
ATOM 892 C C . ALA A 1 110 ? 10.228 0.734 2.670 1.00 93.50 110 ALA A C 1
ATOM 894 O O . ALA A 1 110 ? 11.070 0.174 1.973 1.00 93.50 110 ALA A O 1
ATOM 895 N N . ARG A 1 111 ? 8.915 0.641 2.410 1.00 92.94 111 ARG A N 1
ATOM 896 C CA . ARG A 1 111 ? 8.357 -0.245 1.367 1.00 92.94 111 ARG A CA 1
ATOM 897 C C . ARG A 1 111 ? 7.405 0.459 0.411 1.00 92.94 111 ARG A C 1
ATOM 899 O O . ARG A 1 111 ? 7.492 0.228 -0.788 1.00 92.94 111 ARG A O 1
ATOM 906 N N . ILE A 1 112 ? 6.544 1.348 0.903 1.00 96.25 112 ILE A N 1
ATOM 907 C CA . ILE A 1 112 ? 5.584 2.062 0.046 1.00 96.25 112 ILE A CA 1
ATOM 908 C C . ILE A 1 112 ? 6.275 3.221 -0.682 1.00 96.25 112 ILE A C 1
ATOM 910 O O . ILE A 1 112 ? 6.205 3.306 -1.909 1.00 96.25 112 ILE A O 1
ATOM 914 N N . ASP A 1 113 ? 6.990 4.079 0.052 1.00 96.00 113 ASP A N 1
ATOM 915 C CA . ASP A 1 113 ? 7.652 5.264 -0.512 1.00 96.00 113 ASP A CA 1
ATOM 916 C C . ASP A 1 113 ? 8.654 4.901 -1.636 1.00 96.00 113 ASP A C 1
ATOM 918 O O . ASP A 1 113 ? 8.619 5.550 -2.686 1.00 96.00 113 ASP A O 1
ATOM 922 N N . PRO A 1 114 ? 9.496 3.849 -1.518 1.00 94.81 114 PRO A N 1
ATOM 923 C CA . PRO A 1 114 ? 10.376 3.432 -2.612 1.00 94.81 114 PRO A CA 1
ATOM 924 C C . PRO A 1 114 ? 9.626 3.033 -3.885 1.00 94.81 114 PRO A C 1
ATOM 926 O O . PRO A 1 114 ? 10.047 3.386 -4.981 1.00 94.81 114 PRO A O 1
ATOM 929 N N . VAL A 1 115 ? 8.487 2.347 -3.770 1.00 96.06 115 VAL A N 1
ATOM 930 C CA . VAL A 1 115 ? 7.721 1.902 -4.946 1.00 96.06 115 VAL A CA 1
ATOM 931 C C . VAL A 1 115 ? 7.078 3.079 -5.670 1.00 96.06 115 VAL A C 1
ATOM 933 O O . VAL A 1 115 ? 7.086 3.117 -6.902 1.00 96.06 115 VAL A O 1
ATOM 936 N N . ILE A 1 116 ? 6.585 4.066 -4.916 1.00 96.19 116 ILE A N 1
ATOM 937 C CA . ILE A 1 116 ? 6.050 5.311 -5.476 1.00 96.19 116 ILE A CA 1
ATOM 938 C C . ILE A 1 116 ? 7.166 6.102 -6.163 1.00 96.19 116 ILE A C 1
ATOM 940 O O . ILE A 1 116 ? 7.030 6.476 -7.322 1.00 96.19 116 ILE A O 1
ATOM 944 N N . THR A 1 117 ? 8.287 6.323 -5.477 1.00 94.31 117 THR A N 1
ATOM 945 C CA . THR A 1 117 ? 9.385 7.167 -5.982 1.00 94.31 117 THR A CA 1
ATOM 946 C C . THR A 1 117 ? 10.127 6.558 -7.172 1.00 94.31 117 THR A C 1
ATOM 948 O O . THR A 1 117 ? 10.572 7.288 -8.053 1.00 94.31 117 THR A O 1
ATOM 951 N N . GLN A 1 118 ? 10.245 5.230 -7.242 1.00 93.50 118 GLN A N 1
ATOM 952 C CA . GLN A 1 118 ? 10.896 4.540 -8.362 1.00 93.50 118 GLN A CA 1
ATOM 953 C C . GLN A 1 118 ? 10.004 4.426 -9.608 1.00 93.50 118 GLN A C 1
ATOM 955 O O . GLN A 1 118 ? 10.503 4.132 -10.701 1.00 93.50 118 GLN A O 1
ATOM 960 N N . SER A 1 119 ? 8.694 4.630 -9.459 1.00 93.88 119 SER A N 1
ATOM 961 C CA . SER A 1 119 ? 7.729 4.592 -10.551 1.00 93.88 119 SER A CA 1
ATOM 962 C C . SER A 1 119 ? 7.422 6.000 -11.035 1.00 93.88 119 SER A C 1
ATOM 964 O O . SER A 1 119 ? 6.761 6.761 -10.342 1.00 93.88 119 SER A O 1
ATOM 966 N N . HIS A 1 120 ? 7.809 6.315 -12.272 1.00 91.00 120 HIS A N 1
ATOM 967 C CA . HIS A 1 120 ? 7.537 7.631 -12.863 1.00 91.00 120 HIS A CA 1
ATOM 968 C C . HIS A 1 120 ? 6.039 7.980 -12.856 1.00 91.00 120 HIS A C 1
ATOM 970 O O . HIS A 1 120 ? 5.664 9.126 -12.669 1.00 91.00 120 HIS A O 1
ATOM 976 N N . LEU A 1 121 ? 5.167 6.981 -13.042 1.00 91.31 121 LEU A N 1
ATOM 977 C CA . LEU A 1 121 ? 3.720 7.183 -13.008 1.00 91.31 121 LEU A CA 1
ATOM 978 C C . LEU A 1 121 ? 3.249 7.531 -11.592 1.00 91.31 121 LEU A C 1
ATOM 980 O O . LEU A 1 121 ? 2.516 8.499 -11.413 1.00 91.31 121 LEU A O 1
ATOM 984 N N . LEU A 1 122 ? 3.645 6.744 -10.588 1.00 94.38 122 LEU A N 1
ATOM 985 C CA . LEU A 1 122 ? 3.184 6.952 -9.213 1.00 94.38 122 LEU A CA 1
ATOM 986 C C . LEU A 1 122 ? 3.776 8.230 -8.607 1.00 94.38 122 LEU A C 1
ATOM 988 O O . LEU A 1 122 ? 3.065 8.943 -7.901 1.00 94.38 122 LEU A O 1
ATOM 992 N N . SER A 1 123 ? 5.033 8.550 -8.922 1.00 94.94 123 SER A N 1
ATOM 993 C CA . SER A 1 123 ? 5.684 9.791 -8.497 1.00 94.94 123 SER A CA 1
ATOM 994 C C . SER A 1 123 ? 5.034 11.042 -9.085 1.00 94.94 123 SER A C 1
ATOM 996 O O . SER A 1 123 ? 5.091 12.095 -8.460 1.00 94.94 123 SER A O 1
ATOM 998 N N . ASP A 1 124 ? 4.422 10.936 -10.267 1.00 93.62 124 ASP A N 1
ATOM 999 C CA . ASP A 1 124 ? 3.684 12.043 -10.886 1.00 93.62 124 ASP A CA 1
ATOM 1000 C C . ASP A 1 124 ? 2.264 12.178 -10.300 1.00 93.62 124 ASP A C 1
ATOM 1002 O O . ASP A 1 124 ? 1.686 13.263 -10.319 1.00 93.62 124 ASP A O 1
ATOM 1006 N N . LEU A 1 125 ? 1.689 11.087 -9.775 1.00 93.44 125 LEU A N 1
ATOM 1007 C CA . LEU A 1 125 ? 0.348 11.077 -9.175 1.00 93.44 125 LEU A CA 1
ATOM 1008 C C . LEU A 1 125 ? 0.321 11.485 -7.699 1.00 93.44 125 LEU A C 1
ATOM 1010 O O . LEU A 1 125 ? -0.732 11.913 -7.221 1.00 93.44 125 LEU A O 1
ATOM 1014 N N . ILE A 1 126 ? 1.417 11.288 -6.964 1.00 96.69 126 ILE A N 1
ATOM 1015 C CA . ILE A 1 126 ? 1.460 11.543 -5.521 1.00 96.69 126 ILE A CA 1
ATOM 1016 C C . ILE A 1 126 ? 1.339 13.046 -5.222 1.00 96.69 126 ILE A C 1
ATOM 1018 O O . ILE A 1 126 ? 2.081 13.872 -5.755 1.00 96.69 126 ILE A O 1
ATOM 1022 N N . ASN A 1 127 ? 0.419 13.406 -4.328 1.00 96.06 127 ASN A N 1
ATOM 1023 C CA . ASN A 1 127 ? 0.338 14.753 -3.781 1.00 96.06 127 ASN A CA 1
ATOM 1024 C C . ASN A 1 127 ? 1.334 14.904 -2.622 1.00 96.06 127 ASN A C 1
ATOM 1026 O O . ASN A 1 127 ? 1.128 14.352 -1.540 1.00 96.06 127 ASN A O 1
ATOM 1030 N N . LYS A 1 128 ? 2.394 15.684 -2.847 1.00 93.25 128 LYS A N 1
ATOM 1031 C CA . LYS A 1 128 ? 3.476 15.898 -1.874 1.00 93.25 128 LYS A CA 1
ATOM 1032 C C . LYS A 1 128 ? 3.029 16.627 -0.605 1.00 93.25 128 LYS A C 1
ATOM 1034 O O . LYS A 1 128 ? 3.647 16.419 0.432 1.00 93.25 128 LYS A O 1
ATOM 1039 N N . ASP A 1 129 ? 1.958 17.417 -0.662 1.00 93.44 129 ASP A N 1
ATOM 1040 C CA . ASP A 1 129 ? 1.457 18.160 0.503 1.00 93.44 129 ASP A CA 1
ATOM 1041 C C . ASP A 1 129 ? 0.724 17.252 1.505 1.00 93.44 129 ASP A C 1
ATOM 1043 O O . ASP A 1 129 ? 0.603 17.578 2.684 1.00 93.44 129 ASP A O 1
ATOM 1047 N N . VAL A 1 130 ? 0.244 16.094 1.039 1.00 92.00 130 VAL A N 1
ATOM 1048 C CA . VAL A 1 130 ? -0.519 15.116 1.836 1.00 92.00 130 VAL A CA 1
ATOM 1049 C C . VAL A 1 130 ? 0.302 13.845 2.111 1.00 92.00 130 VAL A C 1
ATOM 1051 O O . VAL A 1 130 ? -0.101 12.995 2.905 1.00 92.00 130 VAL A O 1
ATOM 1054 N N . ASP A 1 131 ? 1.477 13.714 1.493 1.00 93.88 131 ASP A N 1
ATOM 1055 C CA . ASP A 1 131 ? 2.340 12.537 1.573 1.00 93.88 131 ASP A CA 1
ATOM 1056 C C . ASP A 1 131 ? 2.972 12.351 2.969 1.00 93.88 131 ASP A C 1
ATOM 1058 O O . ASP A 1 131 ? 3.987 12.952 3.328 1.00 93.88 131 ASP A O 1
ATOM 1062 N N . SER A 1 132 ? 2.388 11.456 3.766 1.00 95.06 132 SER A N 1
ATOM 1063 C CA . SER A 1 132 ? 2.824 11.145 5.129 1.00 95.06 132 SER A CA 1
ATOM 1064 C C . SER A 1 132 ? 3.012 9.639 5.348 1.00 95.06 132 SER A C 1
ATOM 1066 O O . SER A 1 132 ? 2.786 8.823 4.461 1.00 95.06 132 SER A O 1
ATOM 1068 N N . SER A 1 133 ? 3.472 9.238 6.536 1.00 93.44 133 SER A N 1
ATOM 1069 C CA . SER A 1 133 ? 3.634 7.810 6.882 1.00 93.44 133 SER A CA 1
ATOM 1070 C C . SER A 1 133 ? 2.315 7.072 7.155 1.00 93.44 133 SER A C 1
ATOM 1072 O O . SER A 1 133 ? 2.324 5.851 7.267 1.00 93.44 133 SER A O 1
ATOM 1074 N N . GLU A 1 134 ? 1.206 7.803 7.283 1.00 93.12 134 GLU A N 1
ATOM 1075 C CA . GLU A 1 134 ? -0.125 7.265 7.608 1.00 93.12 134 GLU A CA 1
ATOM 1076 C C . GLU A 1 134 ? -1.155 7.527 6.508 1.00 93.12 134 GLU A C 1
ATOM 1078 O O . GLU A 1 134 ? -2.205 6.891 6.485 1.00 93.12 134 GLU A O 1
ATOM 1083 N N . LEU A 1 135 ? -0.870 8.460 5.601 1.00 94.62 135 LEU A N 1
ATOM 1084 C CA . LEU A 1 135 ? -1.767 8.868 4.532 1.00 94.62 135 LEU A CA 1
ATOM 1085 C C . LEU A 1 135 ? -0.965 9.169 3.270 1.00 94.62 135 LEU A C 1
ATOM 1087 O O . LEU A 1 135 ? -0.017 9.954 3.317 1.00 94.62 135 LEU A O 1
ATOM 1091 N N . LYS A 1 136 ? -1.377 8.576 2.150 1.00 96.62 136 LYS A N 1
ATOM 1092 C CA . LYS A 1 136 ? -0.921 8.926 0.800 1.00 96.62 136 LYS A CA 1
ATOM 1093 C C . LYS A 1 136 ? -2.116 9.364 -0.032 1.00 96.62 136 LYS A C 1
ATOM 1095 O O . LYS A 1 136 ? -3.169 8.732 0.033 1.00 96.62 136 LYS A O 1
ATOM 1100 N N . GLN A 1 137 ? -1.937 10.386 -0.859 1.00 97.00 137 GLN A N 1
ATOM 1101 C CA . GLN A 1 137 ? -2.934 10.793 -1.845 1.00 97.00 137 GLN A CA 1
ATOM 1102 C C . GLN A 1 137 ? -2.354 10.651 -3.254 1.00 97.00 137 GLN A C 1
ATOM 1104 O O . GLN A 1 137 ? -1.390 11.333 -3.589 1.00 97.00 137 GLN A O 1
ATOM 1109 N N . LEU A 1 138 ? -2.955 9.792 -4.081 1.00 95.31 138 LEU A N 1
ATOM 1110 C CA . LEU A 1 138 ? -2.582 9.596 -5.484 1.00 95.31 138 LEU A CA 1
ATOM 1111 C C . LEU A 1 138 ? -3.722 10.084 -6.384 1.00 95.31 138 LEU A C 1
ATOM 1113 O O . LEU A 1 138 ? -4.755 9.422 -6.521 1.00 95.31 138 LEU A O 1
ATOM 1117 N N . GLY A 1 139 ? -3.554 11.261 -6.987 1.00 92.44 139 GLY A N 1
ATOM 1118 C CA . GLY A 1 139 ? -4.641 11.962 -7.672 1.00 92.44 139 GLY A CA 1
ATOM 1119 C C . GLY A 1 139 ? -5.824 12.228 -6.728 1.00 92.44 139 GLY A C 1
ATOM 1120 O O . GLY A 1 139 ? -5.679 12.914 -5.718 1.00 92.44 139 GLY A O 1
ATOM 1121 N N . ASN A 1 140 ? -6.989 11.656 -7.042 1.00 92.88 140 ASN A N 1
ATOM 1122 C CA . ASN A 1 140 ? -8.213 11.763 -6.230 1.00 92.88 140 ASN A CA 1
ATOM 1123 C C . ASN A 1 140 ? -8.454 10.529 -5.341 1.00 92.88 140 ASN A C 1
ATOM 1125 O O . ASN A 1 140 ? -9.574 10.305 -4.877 1.00 92.88 140 ASN A O 1
ATOM 1129 N N . ASN A 1 141 ? -7.432 9.692 -5.173 1.00 95.62 141 ASN A N 1
ATOM 1130 C CA . ASN A 1 141 ? -7.497 8.453 -4.415 1.00 95.62 141 ASN A CA 1
ATOM 1131 C C . ASN A 1 141 ? -6.657 8.571 -3.141 1.00 95.62 141 ASN A C 1
ATOM 1133 O O . ASN A 1 141 ? -5.626 9.250 -3.135 1.00 95.62 141 ASN A O 1
ATOM 1137 N N . PHE A 1 142 ? -7.067 7.875 -2.084 1.00 95.88 142 PHE A N 1
ATOM 1138 C CA . PHE A 1 142 ? -6.414 7.926 -0.777 1.00 95.88 142 PHE A CA 1
ATOM 1139 C C . PHE A 1 142 ? -6.005 6.532 -0.309 1.00 95.88 142 PHE A C 1
ATOM 1141 O O . PHE A 1 142 ? -6.745 5.565 -0.475 1.00 95.88 142 PHE A O 1
ATOM 1148 N N . LEU A 1 143 ? -4.827 6.444 0.303 1.00 96.50 143 LEU A N 1
ATOM 1149 C CA . LEU A 1 143 ? -4.337 5.261 0.998 1.00 96.50 143 LEU A CA 1
ATOM 1150 C C . LEU A 1 143 ? -4.069 5.613 2.455 1.00 96.50 143 LEU A C 1
ATOM 1152 O O . LEU A 1 143 ? -3.147 6.377 2.745 1.00 96.50 143 LEU A O 1
ATOM 1156 N N . TYR A 1 144 ? -4.846 5.023 3.353 1.00 94.81 144 TYR A N 1
ATOM 1157 C CA . TYR A 1 144 ? -4.623 5.098 4.791 1.00 94.81 144 TYR A CA 1
ATOM 1158 C C . TYR A 1 144 ? -3.790 3.909 5.254 1.00 94.81 144 TYR A C 1
ATOM 1160 O O . TYR A 1 144 ? -4.035 2.775 4.848 1.00 94.81 144 TYR A O 1
ATOM 1168 N N . ILE A 1 145 ? -2.810 4.160 6.114 1.00 94.69 145 ILE A N 1
ATOM 1169 C CA . ILE A 1 145 ? -1.888 3.153 6.640 1.00 94.69 145 ILE A CA 1
ATOM 1170 C C . ILE A 1 145 ? -2.006 3.186 8.161 1.00 94.69 145 ILE A C 1
ATOM 1172 O O . ILE A 1 145 ? -1.638 4.173 8.799 1.00 94.69 145 ILE A O 1
ATOM 1176 N N . ALA A 1 146 ? -2.553 2.119 8.738 1.00 92.31 146 ALA A N 1
ATOM 1177 C CA . ALA A 1 146 ? -2.976 2.089 10.132 1.00 92.31 146 ALA A CA 1
ATOM 1178 C C . ALA A 1 146 ? -2.456 0.852 10.879 1.00 92.31 146 ALA A C 1
ATOM 1180 O O . ALA A 1 146 ? -2.115 -0.174 10.293 1.00 92.31 146 ALA A O 1
ATOM 1181 N N . GLY A 1 147 ? -2.393 0.963 12.206 1.00 92.31 147 GLY A N 1
ATOM 1182 C CA . GLY A 1 147 ? -2.060 -0.142 13.103 1.00 92.31 147 GLY A CA 1
ATOM 1183 C C . GLY A 1 147 ? -3.289 -0.658 13.843 1.00 92.31 147 GLY A C 1
ATOM 1184 O O . GLY A 1 147 ? -4.067 0.153 14.329 1.00 92.31 147 GLY A O 1
ATOM 1185 N N . SER A 1 148 ? -3.433 -1.970 14.012 1.00 89.88 148 SER A N 1
ATOM 1186 C CA . SER A 1 148 ? -4.612 -2.596 14.637 1.00 89.88 148 SER A CA 1
ATOM 1187 C C . SER A 1 148 ? -4.768 -2.349 16.152 1.00 89.88 148 SER A C 1
ATOM 1189 O O . SER A 1 148 ? -5.877 -2.433 16.669 1.00 89.88 148 SER A O 1
ATOM 1191 N N . TYR A 1 149 ? -3.698 -2.016 16.885 1.00 82.50 149 TYR A N 1
ATOM 1192 C CA . TYR A 1 149 ? -3.753 -1.805 18.350 1.00 82.50 149 TYR A CA 1
ATOM 1193 C C . TYR A 1 149 ? -3.966 -0.346 18.799 1.00 82.50 149 TYR A C 1
ATOM 1195 O O . TYR A 1 149 ? -3.961 -0.068 19.997 1.00 82.50 149 TYR A O 1
ATOM 1203 N N . GLY A 1 150 ? -4.106 0.617 17.884 1.00 67.38 150 GLY A N 1
ATOM 1204 C CA . GLY A 1 150 ? -4.324 2.021 18.264 1.00 67.38 150 GLY A CA 1
ATOM 1205 C C . GLY A 1 150 ? -5.736 2.277 18.814 1.00 67.38 150 GLY A C 1
ATOM 1206 O O . GLY A 1 150 ? -6.704 1.765 18.266 1.00 67.38 150 GLY A O 1
ATOM 1207 N N . GLN A 1 151 ? -5.879 3.126 19.841 1.00 52.66 151 GLN A N 1
ATOM 1208 C CA . GLN A 1 151 ? -7.189 3.483 20.429 1.00 52.66 151 GLN A CA 1
ATOM 1209 C C . GLN A 1 151 ? -8.184 4.097 19.422 1.00 52.66 151 GLN A C 1
ATOM 1211 O O . GLN A 1 151 ? -9.382 3.889 19.558 1.00 52.66 151 GLN A O 1
ATOM 1216 N N . ASN A 1 152 ? 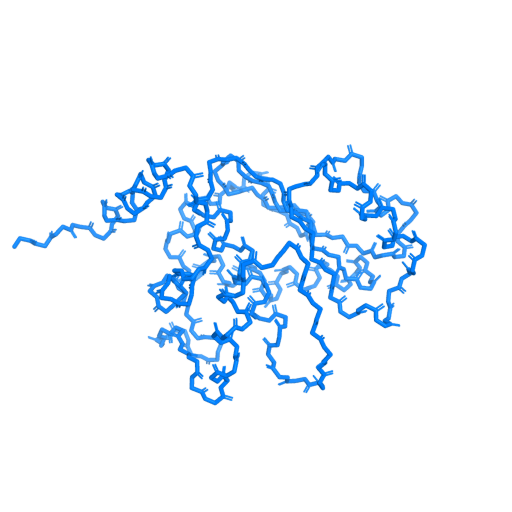-7.688 4.785 18.387 1.00 59.91 152 ASN A N 1
ATOM 1217 C CA . ASN A 1 152 ? -8.472 5.335 17.269 1.00 59.91 152 ASN A CA 1
ATOM 1218 C C . ASN A 1 152 ? -8.121 4.650 15.933 1.00 59.91 152 ASN A C 1
ATOM 1220 O O . ASN A 1 152 ? -8.187 5.276 14.878 1.00 59.91 152 ASN A O 1
ATOM 1224 N N . ALA A 1 153 ? -7.652 3.397 15.975 1.00 59.16 153 ALA A N 1
ATOM 1225 C CA . ALA A 1 153 ? -7.118 2.699 14.806 1.00 59.16 153 ALA A CA 1
ATOM 1226 C C . ALA A 1 153 ? -8.127 2.596 13.662 1.00 59.16 153 ALA A C 1
ATOM 1228 O O . ALA A 1 153 ? -7.762 2.808 12.509 1.00 59.16 153 ALA A O 1
ATOM 1229 N N . ALA A 1 154 ? -9.389 2.311 13.984 1.00 60.53 154 ALA A N 1
ATOM 1230 C CA . ALA A 1 154 ? -10.456 2.316 13.001 1.00 60.53 154 ALA A CA 1
ATOM 1231 C C . ALA A 1 154 ? -10.840 3.761 12.660 1.00 60.53 154 ALA A C 1
ATOM 1233 O O . ALA A 1 154 ? -11.573 4.432 13.387 1.00 60.53 154 ALA A O 1
ATOM 1234 N N . ILE A 1 155 ? -10.314 4.232 11.537 1.00 64.62 155 ILE A N 1
ATOM 1235 C CA . ILE A 1 155 ? -10.575 5.560 10.994 1.00 64.62 155 ILE A CA 1
ATOM 1236 C C . ILE A 1 155 ? -12.065 5.644 10.613 1.00 64.62 155 ILE A C 1
ATOM 1238 O O . ILE A 1 155 ? -12.604 4.733 9.985 1.00 64.62 155 ILE A O 1
ATOM 1242 N N . SER A 1 156 ? -12.746 6.741 10.962 1.00 70.44 156 SER A N 1
ATOM 1243 C CA . SER A 1 156 ? -14.140 7.008 10.558 1.00 70.44 156 SER A CA 1
ATOM 1244 C C . SER A 1 156 ? -14.240 7.446 9.085 1.00 70.44 156 SER A C 1
ATOM 1246 O O . SER A 1 156 ? -14.868 8.456 8.770 1.00 70.44 156 SER A O 1
ATOM 1248 N N . VAL A 1 157 ? -13.582 6.715 8.186 1.00 79.12 157 VAL A N 1
ATOM 1249 C CA . VAL A 1 157 ? -13.541 6.984 6.746 1.00 79.12 157 VAL A CA 1
ATOM 1250 C C . VAL A 1 157 ? -14.030 5.731 6.011 1.00 79.12 157 VAL A C 1
ATOM 1252 O O . VAL A 1 157 ? -13.541 4.641 6.313 1.00 79.12 157 VAL A O 1
ATOM 1255 N N . PRO A 1 158 ? -14.996 5.855 5.081 1.00 86.31 158 PRO A N 1
ATOM 1256 C CA . PRO A 1 158 ? -15.421 4.734 4.250 1.00 86.31 158 PRO A CA 1
ATOM 1257 C C . PRO A 1 158 ? -14.279 4.290 3.330 1.00 86.31 158 PRO A C 1
ATOM 1259 O O . PRO A 1 158 ? -13.541 5.119 2.788 1.00 86.31 158 PRO A O 1
ATOM 1262 N N . ALA A 1 159 ? -14.149 2.982 3.143 1.00 91.50 159 ALA A N 1
ATOM 1263 C CA . ALA A 1 159 ? -13.140 2.367 2.297 1.00 91.50 159 ALA A CA 1
ATOM 1264 C C . ALA A 1 159 ? -13.800 1.577 1.167 1.00 91.50 159 ALA A C 1
ATOM 1266 O O . ALA A 1 159 ? -14.828 0.935 1.348 1.00 91.50 159 ALA A O 1
ATOM 1267 N N . ASN A 1 160 ? -13.174 1.612 -0.004 1.00 93.38 160 ASN A N 1
ATOM 1268 C CA . ASN A 1 160 ? -13.522 0.758 -1.137 1.00 93.38 160 ASN A CA 1
ATOM 1269 C C . ASN A 1 160 ? -12.675 -0.516 -1.167 1.00 93.38 160 ASN A C 1
ATOM 1271 O O . ASN A 1 160 ? -13.061 -1.486 -1.803 1.00 93.38 160 ASN A O 1
ATOM 1275 N N . ALA A 1 161 ? -11.505 -0.495 -0.525 1.00 93.25 161 ALA A N 1
ATOM 1276 C CA . ALA A 1 161 ? -10.626 -1.648 -0.430 1.00 93.25 161 ALA A CA 1
ATOM 1277 C C . ALA A 1 161 ? -9.927 -1.681 0.933 1.00 93.25 161 ALA A C 1
ATOM 1279 O O . ALA A 1 161 ? -9.495 -0.647 1.454 1.00 93.25 161 ALA A O 1
ATOM 1280 N N . LEU A 1 162 ? -9.791 -2.876 1.495 1.00 94.25 162 LEU A N 1
ATOM 1281 C CA . LEU A 1 162 ? -9.181 -3.105 2.797 1.00 94.25 162 LEU A CA 1
ATOM 1282 C C . LEU A 1 162 ? -8.171 -4.238 2.683 1.00 94.25 162 LEU A C 1
ATOM 1284 O O . LEU A 1 162 ? -8.483 -5.320 2.203 1.00 94.25 162 LEU A O 1
ATOM 1288 N N . PHE A 1 163 ? -6.962 -3.972 3.154 1.00 95.00 163 PHE A N 1
ATOM 1289 C CA . PHE A 1 163 ? -5.863 -4.920 3.160 1.00 95.00 163 PHE A CA 1
ATOM 1290 C C . PHE A 1 163 ? -5.391 -5.093 4.592 1.00 95.00 163 PHE A C 1
ATOM 1292 O O . PHE A 1 163 ? -5.042 -4.119 5.259 1.00 95.00 163 PHE A O 1
ATOM 1299 N N . GLN A 1 164 ? -5.393 -6.333 5.063 1.00 94.06 164 GLN A N 1
ATOM 1300 C CA . GLN A 1 164 ? -4.973 -6.694 6.410 1.00 94.06 164 GLN A CA 1
ATOM 1301 C C . GLN A 1 164 ? -3.754 -7.603 6.288 1.00 94.06 164 GLN A C 1
ATOM 1303 O O . GLN A 1 164 ? -3.852 -8.713 5.770 1.00 94.06 164 GLN A O 1
ATOM 1308 N N . ASP A 1 165 ? -2.593 -7.115 6.716 1.00 93.81 165 ASP A N 1
ATOM 1309 C CA . ASP A 1 165 ? -1.340 -7.867 6.664 1.00 93.81 165 ASP A CA 1
ATOM 1310 C C . ASP A 1 165 ? -0.899 -8.271 8.072 1.00 93.81 165 ASP A C 1
ATOM 1312 O O . ASP A 1 165 ? -1.153 -7.568 9.052 1.00 93.81 165 ASP A O 1
ATOM 1316 N N . GLU A 1 166 ? -0.243 -9.427 8.164 1.00 92.88 166 GLU A N 1
ATOM 1317 C CA . GLU A 1 166 ? 0.126 -10.066 9.432 1.00 92.88 166 GLU A CA 1
ATOM 1318 C C . GLU A 1 166 ? -1.081 -10.206 10.391 1.00 92.88 166 GLU A C 1
ATOM 1320 O O . GLU A 1 166 ? -1.008 -9.859 11.574 1.00 92.88 166 GLU A O 1
ATOM 1325 N N . VAL A 1 167 ? -2.210 -10.703 9.857 1.00 92.31 167 VAL A N 1
ATOM 1326 C CA . VAL A 1 167 ? -3.514 -10.844 10.543 1.00 92.31 167 VAL A CA 1
ATOM 1327 C C . VAL A 1 167 ? -3.398 -11.575 11.881 1.00 92.31 167 VAL A C 1
ATOM 1329 O O . VAL A 1 167 ? -3.983 -11.126 12.866 1.00 92.31 167 VAL A O 1
ATOM 1332 N N . ASP A 1 168 ? -2.590 -12.635 11.949 1.00 92.06 168 ASP A N 1
ATOM 1333 C CA . ASP A 1 168 ? -2.375 -13.430 13.168 1.00 92.06 168 ASP A CA 1
ATOM 1334 C C . ASP A 1 168 ? -1.779 -12.609 14.326 1.00 92.06 168 ASP A C 1
ATOM 1336 O O . ASP A 1 168 ? -1.952 -12.944 15.497 1.00 92.06 168 ASP A O 1
ATOM 1340 N N . PHE A 1 169 ? -1.098 -11.503 14.012 1.00 91.94 169 PHE A N 1
ATOM 1341 C CA . PHE A 1 169 ? -0.494 -10.597 14.989 1.00 91.94 169 PHE A CA 1
ATOM 1342 C C . PHE A 1 169 ? -1.346 -9.352 15.264 1.00 91.94 169 PHE A C 1
ATOM 1344 O O . PHE A 1 169 ? -0.968 -8.519 16.094 1.00 91.94 169 PHE A O 1
ATOM 1351 N N . CYS A 1 170 ? -2.483 -9.198 14.586 1.00 92.25 170 CYS A N 1
ATOM 1352 C CA . CYS A 1 170 ? -3.362 -8.041 14.711 1.00 92.25 170 CYS A CA 1
ATOM 1353 C C . CYS A 1 170 ? -4.431 -8.214 15.802 1.00 92.25 170 CYS A C 1
ATOM 1355 O O . CYS A 1 170 ? -4.812 -9.322 16.186 1.00 92.25 170 CYS A O 1
ATOM 1357 N N . ASN A 1 171 ? -4.972 -7.086 16.270 1.00 92.25 171 ASN A N 1
ATOM 1358 C CA . ASN A 1 171 ? -6.144 -7.070 17.138 1.00 92.25 171 ASN A CA 1
ATOM 1359 C C . ASN A 1 171 ? -7.416 -7.409 16.343 1.00 92.25 171 ASN A C 1
ATOM 1361 O O . ASN A 1 171 ? -7.891 -6.597 15.547 1.00 92.25 171 ASN A O 1
ATOM 1365 N N . GLN A 1 172 ? -7.994 -8.580 16.607 1.00 91.81 172 GLN A N 1
ATOM 1366 C CA . GLN A 1 172 ? -9.151 -9.104 15.868 1.00 91.81 172 GLN A CA 1
ATOM 1367 C C . GLN A 1 172 ? -10.414 -8.231 16.000 1.00 91.81 172 GLN A C 1
ATOM 1369 O O . GLN A 1 172 ? -11.164 -8.053 15.035 1.00 91.81 172 GLN A O 1
ATOM 1374 N N . THR A 1 173 ? -10.629 -7.610 17.163 1.00 88.69 173 THR A N 1
ATOM 1375 C CA . THR A 1 173 ? -11.749 -6.678 17.382 1.00 88.69 173 THR A CA 1
ATOM 1376 C C . THR A 1 173 ? -11.610 -5.440 16.496 1.00 88.69 173 THR A C 1
ATOM 1378 O O . THR A 1 173 ? -12.571 -5.004 15.854 1.00 88.69 173 THR A O 1
ATOM 1381 N N . THR A 1 174 ? -10.400 -4.889 16.401 1.00 87.62 174 THR A N 1
ATOM 1382 C CA . THR A 1 174 ? -10.137 -3.747 15.521 1.00 87.62 174 THR A CA 1
ATOM 1383 C C . THR A 1 174 ? -10.271 -4.131 14.049 1.00 87.62 174 THR A C 1
ATOM 1385 O O . THR A 1 174 ? -10.860 -3.364 13.292 1.00 87.62 174 THR A O 1
ATOM 1388 N N . LEU A 1 175 ? -9.794 -5.312 13.633 1.00 89.69 175 LEU A N 1
ATOM 1389 C CA . LEU A 1 175 ? -9.958 -5.788 12.249 1.00 89.69 175 LEU A CA 1
ATOM 1390 C C . LEU A 1 175 ? -11.434 -5.883 11.848 1.00 89.69 175 LEU A C 1
ATOM 1392 O O . LEU A 1 175 ? -11.812 -5.403 10.783 1.00 89.69 175 LEU A O 1
ATOM 1396 N N . THR A 1 176 ? -12.289 -6.374 12.747 1.00 88.75 176 THR A N 1
ATOM 1397 C CA . THR A 1 176 ? -13.748 -6.387 12.535 1.00 88.75 176 THR A CA 1
ATOM 1398 C C . THR A 1 176 ? -14.302 -4.969 12.331 1.00 88.75 176 THR A C 1
ATOM 1400 O O . THR A 1 176 ? -15.171 -4.740 11.494 1.00 88.75 176 THR A O 1
ATOM 1403 N N . THR A 1 177 ? -13.753 -3.987 13.050 1.00 88.81 177 THR A N 1
ATOM 1404 C CA . THR A 1 177 ? -14.137 -2.571 12.914 1.00 88.81 177 THR A CA 1
ATOM 1405 C C . THR A 1 177 ? -13.616 -1.935 11.621 1.00 88.81 177 THR A C 1
ATOM 1407 O O . THR A 1 177 ? -14.194 -0.961 11.142 1.00 88.81 177 THR A O 1
ATOM 1410 N N . PHE A 1 178 ? -12.526 -2.450 11.047 1.00 89.31 178 PHE A N 1
ATOM 1411 C CA . PHE A 1 178 ? -12.081 -2.063 9.709 1.00 89.31 178 PHE A CA 1
ATOM 1412 C C . PHE A 1 178 ? -12.947 -2.692 8.620 1.00 89.31 178 PHE A C 1
ATOM 1414 O O . PHE A 1 178 ? -13.277 -2.002 7.661 1.00 89.31 178 PHE A O 1
ATOM 1421 N N . ASN A 1 179 ? -13.363 -3.952 8.784 1.00 89.12 179 ASN A N 1
ATOM 1422 C CA . ASN A 1 179 ? -14.268 -4.614 7.840 1.00 89.12 179 ASN A CA 1
ATOM 1423 C C . ASN A 1 179 ? -15.586 -3.843 7.700 1.00 89.12 179 ASN A C 1
ATOM 1425 O O . ASN A 1 179 ? -16.066 -3.668 6.589 1.00 89.12 179 ASN A O 1
ATOM 1429 N N . SER A 1 180 ? -16.117 -3.271 8.788 1.00 87.81 180 SER A N 1
ATOM 1430 C CA . SER A 1 180 ? -17.321 -2.424 8.724 1.00 87.81 180 SER A CA 1
ATOM 1431 C C . SER A 1 180 ? -17.127 -1.070 8.022 1.00 87.81 180 SER A C 1
ATOM 1433 O O . SER A 1 180 ? -18.084 -0.307 7.898 1.00 87.81 180 SER A O 1
ATOM 1435 N N . ARG A 1 181 ? -15.904 -0.737 7.583 1.00 85.19 181 ARG A N 1
ATOM 1436 C CA . ARG A 1 181 ? -15.618 0.448 6.752 1.00 85.19 181 ARG A CA 1
ATOM 1437 C C . ARG A 1 181 ? -15.733 0.166 5.266 1.00 85.19 181 ARG A C 1
ATOM 1439 O O . ARG A 1 181 ? -15.822 1.133 4.511 1.00 85.19 181 ARG A O 1
ATOM 1446 N N . LEU A 1 182 ? -15.711 -1.104 4.865 1.00 86.69 182 LEU A N 1
ATOM 1447 C CA . LEU A 1 182 ? -16.098 -1.490 3.517 1.00 86.69 182 LEU A CA 1
ATOM 1448 C C . LEU A 1 182 ? -17.592 -1.181 3.368 1.00 86.69 182 LEU A C 1
ATOM 1450 O O . LEU A 1 182 ? -18.400 -1.631 4.181 1.00 86.69 182 LEU A O 1
ATOM 1454 N N . GLY A 1 183 ? -17.902 -0.294 2.421 1.00 66.62 183 GLY A N 1
ATOM 1455 C CA . GLY A 1 183 ? -19.266 0.163 2.134 1.00 66.62 183 GLY A CA 1
ATOM 1456 C C . GLY A 1 183 ? -20.083 -0.834 1.332 1.00 66.62 183 GLY A C 1
ATOM 1457 O O . GLY A 1 183 ? -19.471 -1.688 0.655 1.00 66.62 183 GLY A O 1
#

pLDDT: mean 86.52, std 12.38, range [38.97, 97.0]